Protein AF-A0A7J7KZ97-F1 (afdb_monomer_lite)

Organism: NCBI:txid39325

Secondary structure (DSSP, 8-state):
-----EEEEEESS-GGGS--EEEEEETTTTEEEEEETT-SS-EE---SS---EEEEEEETTEEEEEETTS-EE-

Foldseek 3Di:
DFDWDFPDWEWLDPVVVQWIKIWTQIGPLRFIWIDIRPDPDIHTDPPPDSFNWDDWYHDDNDIWTAGPVRDIDD

Structure (mmCIF, N/CA/C/O backbone):
data_AF-A0A7J7KZ97-F1
#
_entry.id   AF-A0A7J7KZ97-F1
#
loop_
_atom_site.group_PDB
_atom_site.id
_atom_site.type_symbol
_atom_site.label_atom_id
_atom_site.label_alt_id
_atom_site.label_comp_id
_atom_site.label_asym_id
_atom_site.label_entity_id
_atom_site.label_seq_id
_atom_site.pdbx_PDB_ins_code
_atom_site.Cartn_x
_atom_site.Cartn_y
_atom_site.Cartn_z
_atom_site.occupancy
_atom_site.B_iso_or_equiv
_atom_site.auth_seq_id
_atom_site.auth_comp_id
_atom_site.auth_asym_id
_atom_site.auth_atom_id
_atom_site.pdbx_PDB_model_num
ATOM 1 N N . MET A 1 1 ? 16.740 15.467 8.002 1.00 41.91 1 MET A N 1
ATOM 2 C CA . MET A 1 1 ? 15.305 15.138 8.116 1.00 41.91 1 MET A CA 1
ATOM 3 C C . MET A 1 1 ? 14.937 14.397 6.850 1.00 41.91 1 MET A C 1
ATOM 5 O O . MET A 1 1 ? 14.871 15.021 5.802 1.00 41.91 1 MET A O 1
ATOM 9 N N . GLU A 1 2 ? 14.832 13.074 6.919 1.00 49.50 2 GLU A N 1
ATOM 10 C CA . GLU A 1 2 ? 14.362 12.270 5.788 1.00 49.50 2 GLU A CA 1
ATOM 11 C C . GLU A 1 2 ? 12.844 12.429 5.700 1.00 49.50 2 GLU A C 1
ATOM 13 O O . GLU A 1 2 ? 12.110 12.017 6.600 1.00 49.50 2 GLU A O 1
ATOM 18 N N . TYR A 1 3 ?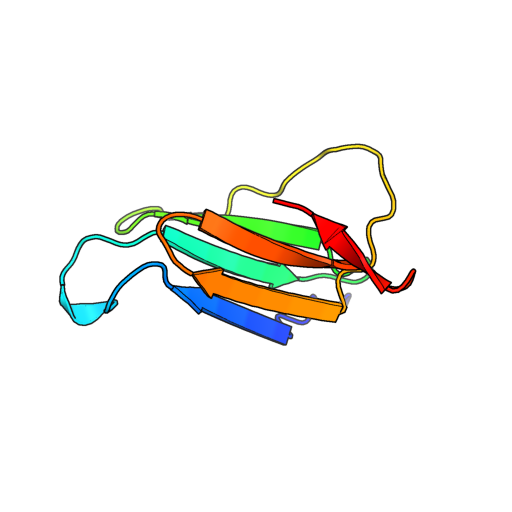 12.368 13.096 4.652 1.00 52.81 3 TYR A N 1
ATOM 19 C CA . TYR A 1 3 ? 10.944 13.162 4.353 1.00 52.81 3 TYR A CA 1
ATOM 20 C C . TYR A 1 3 ? 10.541 11.823 3.733 1.00 52.81 3 TYR A C 1
ATOM 22 O O . TYR A 1 3 ? 10.780 11.581 2.553 1.00 52.81 3 TYR A O 1
ATOM 30 N N . TYR A 1 4 ? 9.952 10.931 4.529 1.00 61.94 4 TYR A N 1
ATOM 31 C CA . TYR A 1 4 ? 9.356 9.703 4.008 1.00 61.94 4 TYR A CA 1
ATOM 32 C C . TYR A 1 4 ? 8.101 10.085 3.218 1.00 61.94 4 TYR A C 1
ATOM 34 O O . TYR A 1 4 ? 7.050 10.362 3.793 1.00 61.94 4 TYR A O 1
ATOM 42 N N . CYS A 1 5 ? 8.231 10.172 1.894 1.00 71.00 5 CYS A N 1
ATOM 43 C CA . CYS A 1 5 ? 7.113 10.476 1.013 1.00 71.00 5 CYS A CA 1
ATOM 44 C C . CYS A 1 5 ? 6.147 9.284 0.997 1.00 71.00 5 CYS A C 1
ATOM 46 O O . CYS A 1 5 ? 6.562 8.144 0.780 1.00 71.00 5 CYS A O 1
ATOM 48 N N . ILE A 1 6 ? 4.868 9.555 1.252 1.00 71.88 6 ILE A N 1
ATOM 49 C CA . ILE A 1 6 ? 3.770 8.653 0.912 1.00 71.88 6 ILE A CA 1
ATOM 50 C C . ILE A 1 6 ? 3.315 9.081 -0.477 1.00 71.88 6 ILE A C 1
ATOM 52 O O . ILE A 1 6 ? 2.784 10.179 -0.631 1.00 71.88 6 ILE A O 1
ATOM 56 N N . GLN A 1 7 ? 3.546 8.240 -1.482 1.00 78.62 7 GLN A N 1
ATOM 57 C CA . GLN A 1 7 ? 3.179 8.580 -2.858 1.00 78.62 7 GLN A CA 1
ATOM 58 C C . GLN A 1 7 ? 1.695 8.325 -3.123 1.00 78.62 7 GLN A C 1
ATOM 60 O O . GLN A 1 7 ? 0.997 9.176 -3.669 1.00 78.62 7 GLN A O 1
ATOM 65 N N . LYS A 1 8 ? 1.208 7.143 -2.732 1.00 89.38 8 LYS A N 1
ATOM 66 C CA . LYS A 1 8 ? -0.146 6.676 -3.040 1.00 89.38 8 LYS A CA 1
ATOM 67 C C . LYS A 1 8 ? -0.613 5.668 -2.003 1.00 89.38 8 LYS A C 1
ATOM 69 O O . LYS A 1 8 ? 0.135 4.758 -1.655 1.00 89.38 8 LYS A O 1
ATOM 74 N N . VAL A 1 9 ? -1.871 5.800 -1.583 1.00 94.19 9 VAL A N 1
ATOM 75 C CA . VAL A 1 9 ? -2.578 4.818 -0.752 1.00 94.19 9 VAL A CA 1
ATOM 76 C C . VAL A 1 9 ? -3.723 4.218 -1.562 1.00 94.19 9 VAL A C 1
ATOM 78 O O . VAL A 1 9 ? -4.504 4.948 -2.172 1.00 94.19 9 VAL A O 1
ATOM 81 N N . VAL A 1 10 ? -3.833 2.893 -1.554 1.00 96.94 10 VAL A N 1
ATOM 82 C CA . VAL A 1 10 ? -4.917 2.139 -2.190 1.00 96.94 10 VAL A CA 1
ATOM 83 C C . VAL A 1 10 ? -5.669 1.362 -1.123 1.00 96.94 10 VAL A C 1
ATOM 85 O O . VAL A 1 10 ? -5.060 0.682 -0.298 1.00 96.94 10 VAL A O 1
ATOM 88 N N . PHE A 1 11 ? -6.994 1.449 -1.159 1.00 97.56 11 PHE A N 1
ATOM 89 C CA . PHE A 1 11 ? -7.878 0.713 -0.265 1.00 97.56 11 PHE A CA 1
ATOM 90 C C . PHE A 1 11 ? -8.478 -0.496 -0.988 1.00 97.56 11 PHE A C 1
ATOM 92 O O . PHE A 1 11 ? -8.841 -0.401 -2.161 1.00 97.56 11 PHE A O 1
ATOM 99 N N . SER A 1 12 ? -8.628 -1.618 -0.282 1.00 97.62 12 SER A N 1
ATOM 100 C CA . SER A 1 12 ? -9.311 -2.817 -0.794 1.00 97.62 12 SER A CA 1
ATOM 101 C C . SER A 1 12 ? -10.820 -2.628 -0.997 1.00 97.62 12 SER A C 1
ATOM 103 O O . SER A 1 12 ? -11.478 -3.389 -1.700 1.00 97.62 12 SER A O 1
ATOM 105 N N . SER A 1 13 ? -11.392 -1.639 -0.325 1.00 96.88 13 SER A N 1
ATOM 106 C CA . SER A 1 13 ? -12.825 -1.366 -0.232 1.00 96.88 13 SER A CA 1
ATOM 107 C C . SER A 1 13 ? -13.021 0.095 0.172 1.00 96.88 13 SER A C 1
ATOM 109 O O . SER A 1 13 ? -12.063 0.801 0.488 1.00 96.88 13 SER A O 1
ATOM 111 N N . SER A 1 14 ? -14.264 0.580 0.155 1.00 95.19 14 SER A N 1
ATOM 112 C CA . SER A 1 14 ? -14.558 1.932 0.637 1.00 95.19 14 SER A CA 1
ATOM 113 C C . SER A 1 14 ? -14.160 2.077 2.116 1.00 95.19 14 SER A C 1
ATOM 115 O O . SER A 1 14 ? -14.674 1.320 2.945 1.00 95.19 14 SER A O 1
ATOM 117 N N . PRO A 1 15 ? -13.317 3.061 2.490 1.00 92.69 15 PRO A N 1
ATOM 118 C CA . PRO A 1 15 ? -12.899 3.247 3.879 1.00 92.69 15 PRO A CA 1
ATOM 119 C C . PRO A 1 15 ? -14.059 3.628 4.810 1.00 92.69 15 PRO A C 1
ATOM 121 O O . PRO A 1 15 ? -13.985 3.407 6.016 1.00 92.69 15 PRO A O 1
ATOM 124 N N . SER A 1 16 ? -15.169 4.133 4.263 1.00 93.75 16 SER A N 1
ATOM 125 C CA . SER A 1 16 ? -16.397 4.414 5.018 1.00 93.75 16 SER A CA 1
ATOM 126 C C . SER A 1 16 ? -17.131 3.152 5.487 1.00 93.75 16 SER A C 1
ATOM 128 O O . SER A 1 16 ? -17.985 3.249 6.362 1.00 93.75 16 SER A O 1
ATOM 130 N N . GLY A 1 17 ? -16.824 1.980 4.918 1.00 91.81 17 GLY A N 1
ATOM 131 C CA . GLY A 1 17 ? -17.445 0.706 5.294 1.00 91.81 17 GLY A CA 1
ATOM 132 C C . GLY A 1 17 ? -16.938 0.124 6.616 1.00 91.81 17 GLY A C 1
ATOM 133 O O . GLY A 1 17 ? -17.512 -0.841 7.106 1.00 91.81 17 GLY A O 1
ATOM 134 N N . GLY A 1 18 ? -15.874 0.690 7.195 1.00 92.31 18 GLY A N 1
ATOM 135 C CA . GLY A 1 18 ? -15.309 0.244 8.473 1.00 92.31 18 GLY A CA 1
ATOM 136 C C . GLY A 1 18 ? -14.454 -1.025 8.403 1.00 92.31 18 GLY A C 1
ATOM 137 O O . GLY A 1 18 ? -13.809 -1.356 9.392 1.00 92.31 18 GLY A O 1
ATOM 138 N N . ASP A 1 19 ? -14.395 -1.691 7.248 1.00 95.69 19 ASP A N 1
ATOM 139 C CA . ASP A 1 19 ? -13.515 -2.832 6.992 1.00 95.69 19 ASP A CA 1
ATOM 140 C C . ASP A 1 19 ? -12.782 -2.647 5.659 1.00 95.69 19 ASP A C 1
ATOM 142 O O . ASP A 1 19 ? -13.396 -2.546 4.590 1.00 95.69 19 ASP A O 1
ATOM 146 N N . TYR A 1 20 ? -11.459 -2.533 5.743 1.00 96.75 20 TYR A N 1
ATOM 147 C CA . TYR A 1 20 ? -10.565 -2.361 4.608 1.00 96.75 20 TYR A CA 1
ATOM 148 C C . TYR A 1 20 ? -9.130 -2.749 4.974 1.00 96.75 20 TYR A C 1
ATOM 150 O O . TYR A 1 20 ? -8.709 -2.692 6.133 1.00 96.75 20 TYR A O 1
ATOM 158 N N . ILE A 1 21 ? -8.351 -3.055 3.942 1.00 97.38 21 ILE A N 1
ATOM 159 C CA . ILE A 1 21 ? -6.892 -3.031 3.953 1.00 97.38 21 ILE A CA 1
ATOM 160 C C . ILE A 1 21 ? -6.464 -1.799 3.160 1.00 97.38 21 ILE A C 1
ATOM 162 O O . ILE A 1 21 ? -6.902 -1.608 2.026 1.00 97.38 21 ILE A O 1
ATOM 166 N N . ALA A 1 22 ? -5.625 -0.960 3.755 1.00 96.50 22 ALA A N 1
ATOM 167 C CA . ALA A 1 22 ? -4.943 0.118 3.060 1.00 96.50 22 ALA A CA 1
ATOM 168 C C . ALA A 1 22 ? -3.502 -0.316 2.805 1.00 96.50 22 ALA A C 1
ATOM 170 O O . ALA A 1 22 ? -2.821 -0.771 3.723 1.00 96.50 22 ALA A O 1
ATOM 171 N N . MET A 1 23 ? -3.033 -0.170 1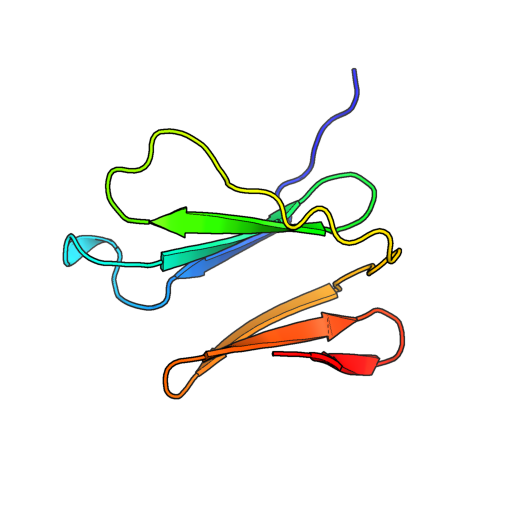.572 1.00 95.69 23 MET A N 1
ATOM 172 C CA . MET A 1 23 ? -1.641 -0.402 1.206 1.00 95.69 23 MET A CA 1
ATOM 173 C C . MET A 1 23 ? -1.064 0.871 0.598 1.00 95.69 23 MET A C 1
ATOM 175 O O . MET A 1 23 ? -1.757 1.603 -0.107 1.00 95.69 23 MET A O 1
ATOM 179 N N . THR A 1 24 ? 0.203 1.145 0.880 1.00 93.69 24 THR A N 1
ATOM 180 C CA . THR A 1 24 ? 0.911 2.332 0.410 1.00 93.69 24 THR A CA 1
ATOM 181 C C . THR A 1 24 ? 2.273 1.976 -0.154 1.00 93.69 24 THR A C 1
ATOM 183 O O . THR A 1 24 ? 2.924 1.050 0.329 1.00 93.69 24 THR A O 1
ATOM 186 N N . ILE A 1 25 ? 2.720 2.777 -1.118 1.00 91.56 25 ILE A N 1
ATOM 187 C CA . ILE A 1 25 ? 4.124 2.875 -1.523 1.00 91.56 25 ILE A CA 1
ATOM 188 C C . ILE A 1 25 ? 4.732 4.036 -0.729 1.00 91.56 25 ILE A C 1
ATOM 190 O O . ILE A 1 25 ? 4.199 5.152 -0.765 1.00 91.56 25 ILE A O 1
ATOM 194 N N . ALA A 1 26 ? 5.778 3.770 0.054 1.00 87.19 26 ALA A N 1
ATOM 195 C CA . ALA A 1 26 ? 6.340 4.754 0.972 1.00 87.19 26 ALA A CA 1
ATOM 196 C C . ALA A 1 26 ? 7.861 4.652 1.161 1.00 87.19 26 ALA A C 1
ATOM 198 O O . ALA A 1 26 ? 8.469 3.579 1.101 1.00 87.19 26 ALA A O 1
ATOM 199 N N . GLY A 1 27 ? 8.447 5.802 1.496 1.00 81.81 27 GLY A N 1
ATOM 200 C CA . GLY A 1 27 ? 9.859 5.945 1.842 1.00 81.81 27 GLY A CA 1
ATOM 201 C C . GLY A 1 27 ? 10.793 6.027 0.639 1.00 81.81 27 GLY A C 1
ATOM 202 O O . GLY A 1 27 ? 10.372 5.903 -0.504 1.00 81.81 27 GLY A O 1
ATOM 203 N N . GLU A 1 28 ? 12.079 6.243 0.918 1.00 78.38 28 GLU A N 1
ATOM 204 C CA . GLU A 1 28 ? 13.123 6.478 -0.096 1.00 78.38 28 GLU A CA 1
ATOM 205 C C . GLU A 1 28 ? 13.242 5.348 -1.129 1.00 78.38 28 GLU A C 1
ATOM 207 O O . GLU A 1 28 ? 13.547 5.588 -2.291 1.00 78.38 28 GLU A O 1
ATOM 212 N N . PHE A 1 29 ? 12.956 4.116 -0.708 1.00 82.06 29 PHE A N 1
ATOM 213 C CA . PHE A 1 29 ? 13.043 2.926 -1.554 1.00 82.06 29 PHE A CA 1
ATOM 214 C C . PHE A 1 29 ? 11.688 2.474 -2.103 1.00 82.06 29 PHE A C 1
ATOM 216 O O . PHE A 1 29 ? 11.575 1.323 -2.509 1.00 82.06 29 PHE A O 1
ATOM 223 N N . CYS A 1 30 ? 10.655 3.325 -2.041 1.00 86.75 30 CYS A N 1
ATOM 224 C CA . CYS A 1 30 ? 9.305 3.026 -2.523 1.00 86.75 30 CYS A CA 1
ATOM 225 C C . CYS A 1 30 ? 8.800 1.641 -2.075 1.00 86.75 30 CYS A C 1
ATOM 227 O O . CYS A 1 30 ? 8.323 0.840 -2.877 1.00 86.75 30 CYS A O 1
ATOM 229 N N . LYS A 1 31 ? 8.930 1.339 -0.777 1.00 86.88 31 LYS A N 1
ATOM 230 C CA . LYS A 1 31 ? 8.537 0.042 -0.211 1.00 86.88 31 LYS A CA 1
ATOM 231 C C . LYS A 1 31 ? 7.031 -0.030 -0.017 1.00 86.88 31 LYS A C 1
ATOM 233 O O . LYS A 1 31 ? 6.387 0.979 0.268 1.00 86.88 31 LYS A O 1
ATOM 238 N N . LEU A 1 32 ? 6.496 -1.247 -0.062 1.00 90.25 32 LEU A N 1
ATOM 239 C CA . LEU A 1 32 ? 5.116 -1.495 0.332 1.00 90.25 32 LEU A CA 1
ATOM 240 C C . LEU A 1 32 ? 4.984 -1.520 1.856 1.00 90.25 32 LEU A C 1
ATOM 242 O O . LEU A 1 32 ? 5.775 -2.141 2.575 1.00 90.25 32 LEU A O 1
ATOM 246 N N . ALA A 1 33 ? 3.935 -0.878 2.347 1.00 91.69 33 ALA A N 1
ATOM 247 C CA . ALA A 1 33 ? 3.463 -1.015 3.713 1.00 91.69 33 ALA A CA 1
ATOM 248 C C . ALA A 1 33 ? 1.938 -1.109 3.717 1.00 91.69 33 ALA A C 1
ATOM 250 O O . ALA A 1 33 ? 1.280 -0.564 2.832 1.00 91.69 33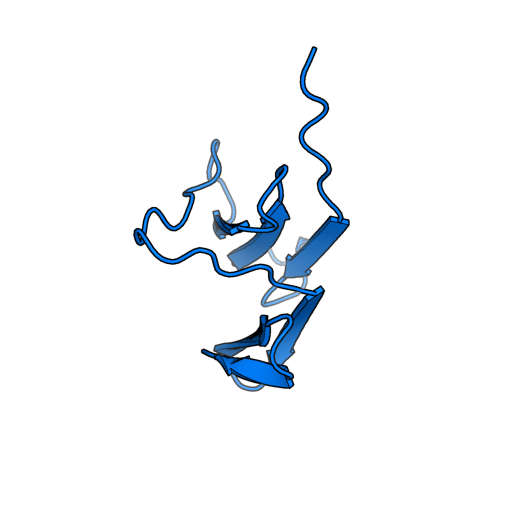 ALA A O 1
ATOM 251 N N . TYR A 1 34 ? 1.363 -1.783 4.707 1.00 94.38 34 TYR A N 1
ATOM 252 C CA . TYR A 1 34 ? -0.086 -1.933 4.807 1.00 94.38 34 TYR A CA 1
ATOM 253 C C . TYR A 1 34 ? -0.600 -1.771 6.238 1.00 94.38 34 TYR A C 1
ATOM 255 O O . TYR A 1 34 ? 0.148 -1.910 7.206 1.00 94.38 34 TYR A O 1
ATOM 263 N N . CYS A 1 35 ? -1.888 -1.486 6.370 1.00 95.81 35 CYS A N 1
ATOM 264 C CA . CYS A 1 35 ? -2.621 -1.530 7.629 1.00 95.81 35 CYS A CA 1
ATOM 265 C C . CYS A 1 35 ? -4.077 -1.949 7.381 1.00 95.81 35 CYS A C 1
ATOM 267 O O . CYS A 1 35 ? -4.591 -1.849 6.264 1.00 95.81 35 CYS A O 1
ATOM 269 N N . ARG A 1 36 ? -4.741 -2.447 8.421 1.00 96.62 36 ARG A N 1
ATOM 270 C CA . ARG A 1 36 ? -6.177 -2.745 8.429 1.00 96.62 36 ARG A CA 1
ATOM 271 C C . ARG A 1 36 ? -6.956 -1.631 9.116 1.00 96.62 36 ARG A C 1
ATOM 273 O O . ARG A 1 36 ? -6.396 -0.829 9.865 1.00 96.62 36 ARG A O 1
ATOM 280 N N . ALA A 1 37 ? -8.265 -1.600 8.893 1.00 96.38 37 ALA A N 1
ATOM 281 C CA . ALA A 1 37 ? -9.161 -0.750 9.665 1.00 96.38 37 ALA A CA 1
ATOM 282 C C . ALA A 1 37 ? -8.941 -0.961 11.180 1.00 96.38 37 ALA A C 1
ATOM 284 O O . ALA A 1 37 ? -8.962 -2.084 11.679 1.00 96.38 37 ALA A O 1
ATOM 285 N N . GLY A 1 38 ? -8.693 0.132 11.906 1.00 95.81 38 GLY A N 1
ATOM 286 C CA . GLY A 1 38 ? -8.414 0.112 13.348 1.00 95.81 38 GLY A CA 1
ATOM 287 C C . GLY A 1 38 ? -6.943 -0.088 13.739 1.00 95.81 38 GLY A C 1
ATOM 288 O O . GLY A 1 38 ? -6.596 0.160 14.898 1.00 95.81 38 GLY A O 1
ATOM 289 N N . ASP A 1 39 ? -6.059 -0.456 12.806 1.00 96.25 39 ASP A N 1
ATOM 290 C CA . ASP A 1 39 ? -4.626 -0.532 13.087 1.00 96.25 39 ASP A CA 1
ATOM 291 C C . ASP A 1 39 ? -4.057 0.861 13.392 1.00 96.25 39 ASP A C 1
ATOM 293 O O . ASP A 1 39 ? -4.368 1.859 12.742 1.00 96.25 39 ASP A O 1
ATOM 297 N N . LYS A 1 40 ? -3.166 0.932 14.386 1.00 94.38 40 LYS A N 1
ATOM 298 C CA . LYS A 1 40 ? -2.523 2.191 14.809 1.00 94.38 40 LYS A CA 1
ATOM 299 C C . LYS A 1 40 ? -1.180 2.453 14.127 1.00 94.38 40 LYS A C 1
ATOM 301 O O . LYS A 1 40 ? -0.567 3.491 14.371 1.00 94.38 40 LYS A O 1
ATOM 306 N N . LYS A 1 41 ? -0.669 1.488 13.358 1.00 91.00 41 LYS A N 1
ATOM 307 C CA . LYS A 1 41 ? 0.659 1.521 12.732 1.00 91.00 41 LYS A CA 1
ATOM 308 C C . LYS A 1 41 ? 0.633 0.771 11.404 1.00 91.00 41 LYS A C 1
ATOM 310 O O . LYS A 1 41 ? -0.134 -0.172 11.244 1.00 91.00 41 LYS A O 1
ATOM 315 N N . TRP A 1 42 ? 1.515 1.171 10.496 1.00 91.44 42 TRP A N 1
ATOM 316 C CA . TRP A 1 42 ? 1.758 0.463 9.244 1.00 91.44 42 TRP A CA 1
ATOM 317 C C . TRP A 1 42 ? 2.703 -0.719 9.471 1.00 91.44 42 TRP A C 1
ATOM 319 O O . TRP A 1 42 ? 3.736 -0.577 10.129 1.00 91.44 42 TRP A O 1
ATOM 329 N N . ALA A 1 43 ? 2.368 -1.871 8.900 1.00 91.31 43 ALA A N 1
ATOM 330 C CA . ALA A 1 43 ? 3.265 -3.005 8.757 1.00 91.31 43 ALA A CA 1
ATOM 331 C C . ALA A 1 43 ? 4.042 -2.853 7.445 1.00 91.31 43 ALA A C 1
ATOM 333 O O . ALA A 1 43 ? 3.463 -2.882 6.360 1.00 91.31 43 ALA A O 1
ATOM 334 N N . VAL A 1 44 ? 5.356 -2.657 7.544 1.00 85.56 44 VAL A N 1
ATOM 335 C CA . VAL A 1 44 ? 6.244 -2.546 6.379 1.00 85.56 44 VAL A CA 1
ATOM 336 C C . VAL A 1 44 ? 6.639 -3.947 5.929 1.00 85.56 44 VAL A C 1
ATOM 338 O O . VAL A 1 44 ? 7.047 -4.765 6.757 1.00 85.56 44 VAL A O 1
ATOM 341 N N . PHE A 1 45 ? 6.568 -4.226 4.628 1.00 79.56 45 PHE A N 1
ATOM 342 C CA . PHE A 1 45 ? 7.147 -5.451 4.088 1.00 79.56 45 PHE A CA 1
ATOM 343 C C . PHE A 1 45 ? 8.676 -5.333 4.145 1.00 79.56 45 PHE A C 1
ATOM 345 O O . PHE A 1 45 ? 9.287 -4.516 3.458 1.00 79.56 45 PHE A O 1
ATOM 352 N N . LEU A 1 46 ? 9.292 -6.115 5.035 1.00 60.44 46 LEU A N 1
ATOM 353 C CA . LEU A 1 46 ? 10.732 -6.075 5.313 1.00 60.44 46 LEU A CA 1
ATOM 354 C C . LEU A 1 46 ? 11.559 -6.979 4.392 1.00 60.44 46 LEU A C 1
ATOM 356 O O . LEU A 1 46 ? 12.737 -7.195 4.673 1.00 60.44 46 LEU A O 1
ATOM 360 N N . GLU A 1 47 ? 10.989 -7.530 3.316 1.00 60.16 47 GLU A N 1
ATOM 361 C CA . GLU A 1 47 ? 11.786 -8.378 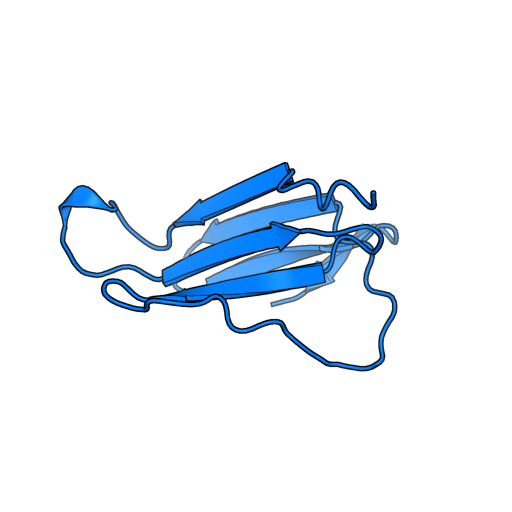2.432 1.00 60.16 47 GLU A CA 1
ATOM 362 C C . GLU A 1 47 ? 12.976 -7.589 1.869 1.00 60.16 47 GLU A C 1
ATOM 364 O O . GLU A 1 47 ? 12.835 -6.473 1.373 1.00 60.16 47 GLU A O 1
ATOM 369 N N . ASN A 1 48 ? 14.168 -8.186 1.980 1.00 52.34 48 ASN A N 1
ATOM 370 C CA . ASN A 1 48 ? 15.493 -7.631 1.655 1.00 52.34 48 ASN A CA 1
ATOM 371 C C . ASN A 1 48 ? 15.708 -7.298 0.167 1.00 52.34 48 ASN A C 1
ATOM 373 O O . ASN A 1 48 ? 16.839 -7.212 -0.314 1.00 52.34 48 ASN A O 1
ATOM 377 N N . LYS A 1 49 ? 14.637 -7.136 -0.593 1.00 59.31 49 LYS A N 1
ATOM 378 C CA . LYS A 1 49 ? 14.675 -6.861 -2.014 1.00 59.31 49 LYS A CA 1
ATOM 379 C C . LYS A 1 49 ? 14.428 -5.371 -2.215 1.00 59.31 49 LYS A C 1
ATOM 381 O O . LYS A 1 49 ? 13.500 -4.784 -1.663 1.00 59.31 49 LYS A O 1
ATOM 386 N N . ARG A 1 50 ? 15.322 -4.737 -2.975 1.00 61.09 50 ARG A N 1
ATOM 387 C CA . ARG A 1 50 ? 15.179 -3.347 -3.420 1.00 61.09 50 ARG A CA 1
ATOM 388 C C . ARG A 1 50 ? 14.059 -3.289 -4.454 1.00 61.09 50 ARG A C 1
ATOM 390 O O . ARG A 1 50 ? 14.319 -3.302 -5.652 1.00 61.09 50 ARG A O 1
ATOM 397 N N . TYR A 1 51 ? 12.824 -3.299 -3.985 1.00 68.12 51 TYR A N 1
ATOM 398 C CA . TYR A 1 51 ? 11.664 -3.145 -4.840 1.00 68.12 51 TYR A CA 1
ATOM 399 C C . TYR A 1 51 ? 11.279 -1.674 -4.891 1.00 68.12 51 TYR A C 1
ATOM 401 O O . TYR A 1 51 ? 10.600 -1.177 -4.001 1.00 68.12 51 TYR A O 1
ATOM 409 N N . ASN A 1 52 ? 11.755 -0.985 -5.926 1.00 84.69 52 ASN A N 1
ATOM 410 C CA . ASN A 1 52 ? 11.286 0.352 -6.268 1.00 84.69 52 ASN A CA 1
ATOM 411 C C . ASN A 1 52 ? 9.919 0.198 -6.948 1.00 84.69 52 ASN A C 1
ATOM 413 O O . ASN A 1 52 ? 9.859 -0.018 -8.161 1.00 84.69 52 ASN A O 1
ATOM 417 N N . TYR A 1 53 ? 8.842 0.192 -6.163 1.00 90.00 53 TYR A N 1
ATOM 418 C CA . TYR A 1 53 ? 7.486 0.159 -6.708 1.00 90.00 53 TYR A CA 1
ATOM 419 C C . TYR A 1 53 ? 7.087 1.538 -7.233 1.00 90.00 53 TYR A C 1
ATOM 421 O O . TYR A 1 53 ? 7.351 2.549 -6.589 1.00 90.00 53 TYR A O 1
ATOM 429 N N . GLU A 1 54 ? 6.444 1.567 -8.395 1.00 91.06 54 GLU A N 1
ATOM 430 C CA . GLU A 1 54 ? 6.050 2.805 -9.083 1.00 91.06 54 GLU A CA 1
ATOM 431 C C . GLU A 1 54 ? 4.542 3.054 -8.977 1.00 91.06 54 GLU A C 1
ATOM 433 O O . GLU A 1 54 ? 4.096 4.187 -8.807 1.00 91.06 54 GLU A O 1
ATOM 438 N N . ASP A 1 55 ? 3.737 1.990 -9.052 1.00 93.25 55 ASP A N 1
ATOM 439 C CA . ASP A 1 55 ? 2.290 2.081 -8.884 1.00 93.25 55 ASP A CA 1
ATOM 440 C C . ASP A 1 55 ? 1.693 0.792 -8.306 1.00 93.25 55 ASP A C 1
ATOM 442 O O . ASP A 1 55 ? 2.307 -0.278 -8.313 1.00 93.25 55 ASP A O 1
ATOM 446 N N . MET A 1 56 ? 0.469 0.908 -7.803 1.00 94.25 56 MET A N 1
ATOM 447 C CA . MET A 1 56 ? -0.311 -0.178 -7.241 1.00 94.25 56 MET A CA 1
ATOM 448 C C . MET A 1 56 ? -1.811 0.035 -7.455 1.00 94.25 56 MET A C 1
ATOM 450 O O . MET A 1 56 ? -2.320 1.162 -7.413 1.00 94.25 56 MET A O 1
ATOM 454 N N . ILE A 1 57 ? -2.529 -1.075 -7.616 1.00 97.00 57 ILE A N 1
ATOM 455 C CA . ILE A 1 57 ? -3.991 -1.131 -7.665 1.00 97.00 57 ILE A CA 1
ATOM 456 C C . ILE A 1 57 ? -4.527 -2.258 -6.782 1.00 97.00 57 ILE A C 1
ATOM 458 O O . ILE A 1 57 ? -3.806 -3.192 -6.437 1.00 97.00 57 ILE A O 1
ATOM 462 N N . TYR A 1 58 ? -5.818 -2.190 -6.467 1.00 97.44 58 TYR A N 1
ATOM 463 C CA . TYR A 1 58 ? -6.563 -3.306 -5.899 1.00 97.44 58 TYR A CA 1
ATOM 464 C C . TYR A 1 58 ? -7.587 -3.794 -6.917 1.00 97.44 58 TYR A C 1
ATOM 466 O O . TYR A 1 58 ? -8.386 -3.010 -7.433 1.00 97.44 58 TYR A O 1
ATOM 474 N N . PHE A 1 59 ? -7.566 -5.087 -7.223 1.00 97.44 59 PHE A N 1
ATOM 475 C CA . PHE A 1 59 ? -8.469 -5.685 -8.195 1.00 97.44 59 PHE A CA 1
ATOM 476 C C . PHE A 1 59 ? -8.743 -7.146 -7.842 1.00 97.44 59 PHE A C 1
ATOM 478 O O . PHE A 1 59 ? -7.839 -7.883 -7.468 1.00 97.44 59 PHE A O 1
ATOM 485 N N . LYS A 1 60 ? -10.004 -7.581 -7.955 1.00 96.12 60 LYS A N 1
ATOM 486 C CA . LYS A 1 60 ? -10.419 -8.984 -7.741 1.00 96.12 60 LYS A CA 1
ATOM 487 C C . LYS A 1 60 ? -9.811 -9.647 -6.489 1.00 96.12 60 LYS A C 1
ATOM 489 O O . LYS A 1 60 ? -9.329 -10.776 -6.547 1.00 96.12 60 LYS A O 1
ATOM 494 N N . GLY A 1 61 ? -9.853 -8.951 -5.353 1.00 96.00 61 GLY A N 1
ATOM 495 C CA . GLY A 1 61 ? -9.431 -9.511 -4.067 1.00 96.00 61 GLY A CA 1
ATOM 496 C C . GLY A 1 61 ? -7.942 -9.362 -3.743 1.00 96.00 61 GLY A C 1
ATOM 497 O O . GLY A 1 61 ? -7.539 -9.748 -2.650 1.00 96.00 61 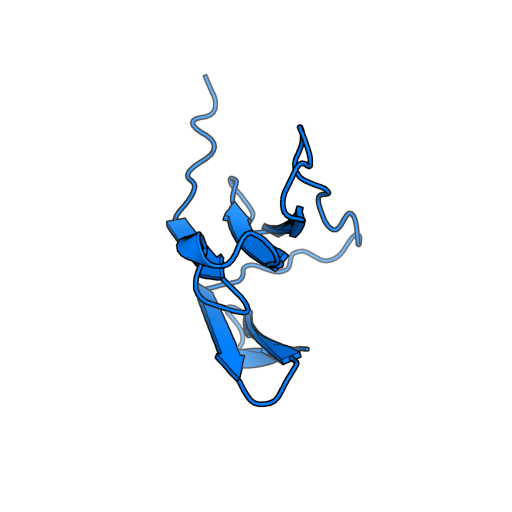GLY A O 1
ATOM 498 N N . GLN A 1 62 ? -7.131 -8.817 -4.654 1.00 96.75 62 GLN A N 1
ATOM 499 C CA . GLN A 1 62 ? -5.673 -8.775 -4.531 1.00 96.75 62 GLN A CA 1
ATOM 500 C C . GLN A 1 62 ? -5.121 -7.378 -4.817 1.00 96.75 62 GLN A C 1
ATOM 502 O O . GLN A 1 62 ? -5.710 -6.600 -5.574 1.00 96.75 62 GLN A O 1
ATOM 507 N N . PHE A 1 63 ? -3.979 -7.075 -4.204 1.00 95.94 63 PHE A N 1
ATOM 508 C CA . PHE A 1 63 ? -3.159 -5.933 -4.586 1.00 95.94 63 PHE A CA 1
ATOM 509 C C . PHE A 1 63 ? -2.220 -6.367 -5.708 1.00 95.94 63 PHE A C 1
ATOM 511 O O . PHE A 1 63 ? -1.717 -7.482 -5.698 1.00 95.94 63 PHE A O 1
ATOM 518 N N . TYR A 1 64 ? -2.021 -5.490 -6.682 1.00 95.31 64 TYR A N 1
ATOM 519 C CA . TYR A 1 64 ? -1.051 -5.678 -7.752 1.00 95.31 64 TYR A CA 1
ATOM 520 C C . TYR A 1 64 ? -0.153 -4.457 -7.766 1.00 95.31 64 TYR A C 1
ATOM 522 O O . TYR A 1 64 ? -0.661 -3.337 -7.869 1.00 95.31 64 TYR A O 1
ATOM 530 N N . ALA A 1 65 ? 1.153 -4.666 -7.673 1.00 93.06 65 ALA A N 1
ATOM 531 C CA . ALA A 1 65 ? 2.145 -3.603 -7.699 1.00 93.06 65 ALA A CA 1
ATOM 532 C C . ALA A 1 65 ? 3.076 -3.783 -8.899 1.00 93.06 65 ALA A C 1
ATOM 534 O O . ALA A 1 65 ? 3.438 -4.906 -9.245 1.00 93.06 65 ALA A O 1
ATOM 535 N N . ILE A 1 66 ? 3.460 -2.681 -9.541 1.00 93.44 66 ILE A N 1
ATOM 536 C CA . ILE A 1 66 ? 4.447 -2.685 -10.622 1.00 93.44 66 ILE A CA 1
ATOM 537 C C . ILE A 1 66 ? 5.769 -2.125 -10.106 1.00 93.44 66 ILE A C 1
ATOM 539 O O . ILE A 1 66 ? 5.807 -1.064 -9.478 1.00 93.44 66 ILE A O 1
ATOM 543 N N . ASN A 1 67 ? 6.855 -2.851 -10.349 1.00 89.94 67 ASN A N 1
ATOM 544 C CA . ASN A 1 67 ? 8.198 -2.398 -10.006 1.00 89.94 67 ASN A CA 1
ATOM 545 C C . ASN A 1 67 ? 8.846 -1.619 -11.168 1.00 89.94 67 ASN A C 1
ATOM 547 O O . ASN A 1 67 ? 8.386 -1.675 -12.308 1.00 89.94 67 ASN A O 1
ATOM 551 N N . MET A 1 68 ? 9.953 -0.924 -10.893 1.00 87.50 68 MET A N 1
ATOM 552 C CA . MET A 1 68 ? 10.728 -0.154 -11.881 1.00 87.50 68 MET A CA 1
ATOM 553 C C . MET A 1 68 ? 11.184 -0.981 -13.104 1.00 87.50 68 MET A C 1
ATOM 555 O O . MET A 1 68 ? 11.450 -0.429 -14.168 1.00 87.50 68 MET A O 1
ATOM 559 N N . GLY A 1 69 ? 11.262 -2.310 -12.979 1.00 89.31 69 GLY A N 1
ATOM 560 C CA . GLY A 1 69 ? 11.561 -3.221 -14.086 1.00 89.31 69 GLY A CA 1
ATOM 561 C C . GLY A 1 69 ? 10.359 -3.544 -14.981 1.00 89.31 69 GLY A C 1
ATOM 562 O O . GLY A 1 69 ? 10.492 -4.354 -15.894 1.00 89.31 69 GLY A O 1
ATOM 563 N N . GLY A 1 70 ? 9.183 -2.969 -14.715 1.00 89.56 70 GLY A N 1
ATOM 564 C CA . GLY A 1 70 ? 7.948 -3.234 -15.453 1.00 89.56 70 GLY A CA 1
ATOM 565 C C . GLY A 1 70 ? 7.299 -4.581 -15.125 1.00 89.56 70 GLY A C 1
ATOM 566 O O . GLY A 1 70 ? 6.441 -5.041 -15.874 1.00 89.56 70 GLY A O 1
ATOM 567 N N . THR A 1 71 ? 7.707 -5.237 -14.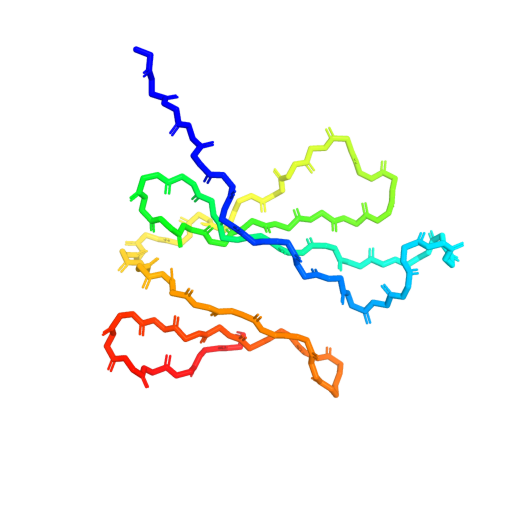033 1.00 91.56 71 THR A N 1
ATOM 568 C CA . THR A 1 71 ? 7.125 -6.516 -13.597 1.00 91.56 71 THR A CA 1
ATOM 569 C C . THR A 1 71 ? 5.991 -6.275 -12.610 1.00 91.56 71 THR A C 1
ATOM 571 O O . THR A 1 71 ? 6.106 -5.418 -11.735 1.00 91.56 71 THR A O 1
ATOM 574 N N . VAL A 1 72 ? 4.912 -7.050 -12.748 1.00 92.75 72 VAL A N 1
ATOM 575 C CA . VAL A 1 72 ? 3.774 -7.037 -11.824 1.00 92.75 72 VAL A CA 1
ATOM 576 C C . VAL A 1 72 ? 3.964 -8.114 -10.758 1.00 92.75 72 VAL A C 1
ATOM 578 O O . VAL A 1 72 ? 4.169 -9.282 -11.084 1.00 92.75 72 VAL A O 1
ATOM 581 N N . GLU A 1 73 ? 3.863 -7.710 -9.496 1.00 90.00 73 GLU A N 1
ATOM 582 C CA . GLU A 1 73 ? 3.920 -8.560 -8.304 1.00 90.00 73 GLU A CA 1
ATOM 583 C C . GLU A 1 73 ? 2.579 -8.490 -7.549 1.00 90.00 73 GLU A C 1
ATOM 585 O O . GLU A 1 73 ? 1.833 -7.513 -7.687 1.00 90.00 73 GLU A O 1
ATOM 590 N N . VAL A 1 74 ? 2.264 -9.550 -6.797 1.00 88.75 74 VAL A N 1
ATOM 591 C CA . VAL A 1 74 ? 1.020 -9.729 -6.023 1.00 88.75 74 VAL A CA 1
ATOM 592 C C . VAL A 1 74 ? 1.353 -9.871 -4.547 1.00 88.75 74 VAL A C 1
ATOM 594 O O . VAL A 1 74 ? 2.278 -10.662 -4.255 1.00 88.75 74 VAL A O 1
#

Radius of gyration: 12.44 Å; chains: 1; bounding box: 33×25×30 Å

pLDDT: mean 86.75, std 13.36, range [41.91, 97.62]

Sequence (74 aa):
MEYYCIQKVVFSSSPSGGDYIAMTIAGEFCKLAYCRAGDKKWAVFLENKRYNYEDMIYFKGQFYAINMGGTVEV

InterPro domains:
  IPR005174 KIB1-4, beta-propeller [PF03478] (2-73)
  IPR050942 Arabidopsis F-box involved in BR signaling [PTHR44259] (2-73)